Protein AF-A0A845PT17-F1 (afdb_monomer)

Secondary structure (DSSP, 8-state):
--HHHHHHHHHHHHHHHHHHHHS-GGG-TT-GGGHHHHHHHHHHHHHHHHHHHHHHHHHHTT---

Nearest PDB structures (foldseek):
  4kis-assembly3_C  TM=7.986E-01  e=6.704E+00  Listeria innocua Clip11262
  6yvd-assembly1_D  TM=7.738E-01  e=7.152E+00  Saccharomyces cerevisiae S288C
  3lss-assembly1_A  TM=8.000E-01  e=9.877E+00  Trypanosoma brucei

Structure (mmCIF, N/CA/C/O backbone):
data_AF-A0A845PT17-F1
#
_entry.id   AF-A0A845PT17-F1
#
loop_
_atom_site.group_PDB
_atom_site.id
_atom_site.type_symbol
_atom_site.label_atom_id
_atom_site.label_alt_id
_atom_site.label_comp_id
_atom_site.label_asym_id
_atom_site.label_entity_id
_atom_site.label_seq_id
_atom_site.pdbx_PDB_ins_code
_atom_site.Cartn_x
_atom_site.Cartn_y
_atom_site.Cartn_z
_atom_site.occupancy
_atom_site.B_iso_or_equiv
_atom_site.auth_seq_id
_atom_site.auth_comp_id
_atom_site.auth_asym_id
_atom_site.auth_atom_id
_atom_site.pdbx_PDB_model_num
ATOM 1 N N . MET A 1 1 ? -13.284 -5.217 9.685 1.00 75.62 1 MET A N 1
ATOM 2 C CA . MET A 1 1 ? -12.775 -3.939 9.198 1.00 75.62 1 MET A CA 1
ATOM 3 C C . MET A 1 1 ? -13.806 -2.872 9.424 1.00 75.62 1 MET A C 1
ATOM 5 O O . MET A 1 1 ? -14.801 -2.816 8.705 1.00 75.62 1 MET A O 1
ATOM 9 N N . LYS A 1 2 ? -13.560 -2.039 10.440 1.00 88.44 2 LYS A N 1
ATOM 10 C CA . LYS A 1 2 ? -14.153 -0.698 10.522 1.00 88.44 2 LYS A CA 1
ATOM 11 C C . LYS A 1 2 ? -13.947 0.020 9.182 1.00 88.44 2 LYS A C 1
ATOM 13 O O . LYS A 1 2 ? -12.971 -0.267 8.485 1.00 88.44 2 LYS A O 1
ATOM 18 N N . THR A 1 3 ? -14.839 0.943 8.827 1.00 92.12 3 THR A N 1
ATOM 19 C CA . THR A 1 3 ? -14.782 1.677 7.548 1.00 92.12 3 THR A CA 1
ATOM 20 C C . THR A 1 3 ? -13.401 2.279 7.297 1.00 92.12 3 THR A C 1
ATOM 22 O O . THR A 1 3 ? -12.874 2.132 6.202 1.00 92.12 3 THR A O 1
ATOM 25 N N . LEU A 1 4 ? -12.767 2.824 8.341 1.00 92.00 4 LEU A N 1
ATOM 26 C CA . LEU A 1 4 ? -11.400 3.344 8.292 1.00 92.00 4 LEU A CA 1
ATOM 27 C C . LEU A 1 4 ? -10.393 2.327 7.717 1.00 92.00 4 LEU A C 1
ATOM 29 O O . LEU A 1 4 ? -9.716 2.632 6.744 1.00 92.00 4 LEU A O 1
ATOM 33 N N . TYR A 1 5 ? -10.347 1.095 8.236 1.00 95.25 5 TYR A N 1
ATOM 34 C CA . TYR A 1 5 ? -9.430 0.055 7.741 1.00 95.25 5 TYR A CA 1
ATOM 35 C C . TYR A 1 5 ? -9.733 -0.365 6.297 1.00 95.25 5 TYR A C 1
ATOM 37 O O . TYR A 1 5 ? -8.811 -0.635 5.534 1.00 95.25 5 TYR A O 1
ATOM 45 N N . LYS A 1 6 ? -11.014 -0.382 5.896 1.00 95.31 6 LYS A N 1
ATOM 46 C CA . LYS A 1 6 ? -11.397 -0.691 4.508 1.00 95.31 6 LYS A CA 1
ATOM 47 C C . LYS A 1 6 ? -10.888 0.366 3.528 1.00 95.31 6 LYS A C 1
ATOM 49 O O . LYS A 1 6 ? -10.433 0.002 2.452 1.00 95.31 6 LYS A O 1
ATOM 54 N N . VAL A 1 7 ? -10.942 1.647 3.896 1.00 97.06 7 VAL A N 1
ATOM 55 C CA . VAL A 1 7 ? -10.435 2.739 3.047 1.00 97.06 7 VAL A CA 1
ATOM 56 C C . VAL A 1 7 ? -8.935 2.572 2.805 1.00 97.06 7 VAL A C 1
ATOM 58 O O . VAL A 1 7 ? -8.507 2.578 1.654 1.00 97.06 7 VAL A O 1
ATOM 61 N N . PHE A 1 8 ? -8.147 2.326 3.857 1.00 96.94 8 PHE A N 1
ATOM 62 C CA . PHE A 1 8 ? -6.709 2.066 3.707 1.00 96.94 8 PHE A CA 1
ATOM 63 C C . PHE A 1 8 ? -6.419 0.829 2.854 1.00 96.94 8 PHE A C 1
ATOM 65 O O . PHE A 1 8 ? -5.543 0.877 1.996 1.00 96.94 8 PHE A O 1
ATOM 72 N N . LEU A 1 9 ? -7.179 -0.255 3.039 1.00 97.62 9 LEU A N 1
ATOM 73 C CA . LEU A 1 9 ? -7.045 -1.458 2.217 1.00 97.62 9 LEU A CA 1
ATOM 74 C C . LEU A 1 9 ? -7.229 -1.143 0.723 1.00 97.62 9 LEU A C 1
ATOM 76 O O . LEU A 1 9 ? -6.402 -1.539 -0.093 1.00 97.62 9 LEU A O 1
ATOM 80 N N . VAL A 1 10 ? -8.285 -0.403 0.369 1.00 98.00 10 VAL A N 1
ATOM 81 C CA . VAL A 1 10 ? -8.555 -0.009 -1.023 1.00 98.00 10 VAL A CA 1
ATOM 82 C C . VAL A 1 10 ? -7.421 0.853 -1.578 1.00 98.00 10 VAL A C 1
ATOM 84 O O . VAL A 1 10 ? -6.972 0.608 -2.694 1.00 98.00 10 VAL A O 1
ATOM 87 N N . ILE A 1 11 ? -6.908 1.808 -0.797 1.00 98.00 11 ILE A N 1
ATOM 88 C CA . ILE A 1 11 ? -5.777 2.656 -1.207 1.00 98.00 11 ILE A CA 1
ATOM 89 C C . ILE A 1 11 ? -4.536 1.809 -1.521 1.00 98.00 11 ILE A C 1
ATOM 91 O O . ILE A 1 11 ? -3.929 1.993 -2.575 1.00 98.00 11 ILE A O 1
ATOM 95 N N . PHE A 1 12 ? -4.178 0.847 -0.664 1.00 98.19 12 PHE A N 1
ATOM 96 C CA . PHE A 1 12 ? -3.022 -0.017 -0.922 1.00 98.19 12 PHE A CA 1
ATOM 97 C C . PHE A 1 12 ? -3.204 -0.899 -2.162 1.00 98.19 12 PHE A C 1
ATOM 99 O O . PHE A 1 12 ? -2.261 -1.066 -2.932 1.00 98.19 12 PHE A O 1
ATOM 106 N N . ILE A 1 13 ? -4.411 -1.422 -2.398 1.00 98.31 13 ILE A N 1
ATOM 107 C CA . ILE A 1 13 ? -4.715 -2.196 -3.611 1.00 98.31 13 ILE A CA 1
ATOM 108 C C . ILE A 1 13 ? -4.553 -1.327 -4.865 1.00 98.31 13 ILE A C 1
ATOM 110 O O . ILE A 1 13 ? -3.949 -1.770 -5.842 1.00 98.31 13 ILE A O 1
ATOM 114 N N . LEU A 1 14 ? -5.034 -0.080 -4.833 1.00 98.56 14 LEU A N 1
ATOM 115 C CA . LEU A 1 14 ? -4.855 0.861 -5.940 1.00 98.56 14 LEU A CA 1
ATOM 116 C C . 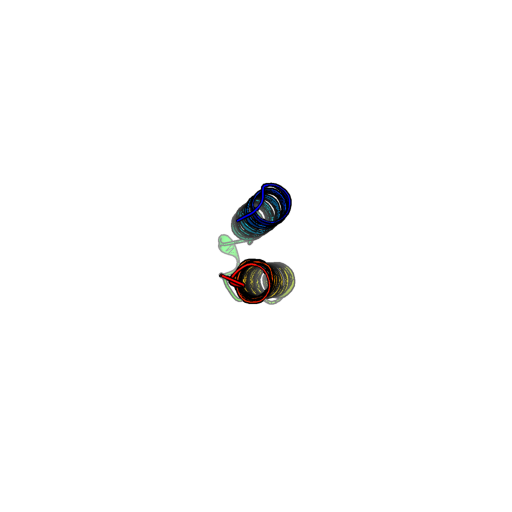LEU A 1 14 ? -3.374 1.164 -6.190 1.00 98.56 14 LEU A C 1
ATOM 118 O O . LEU A 1 14 ? -2.948 1.174 -7.341 1.00 98.56 14 LEU A O 1
ATOM 122 N N . PHE A 1 15 ? -2.571 1.344 -5.138 1.00 98.06 15 PHE A N 1
ATOM 123 C CA . PHE A 1 15 ? -1.124 1.522 -5.282 1.00 98.06 15 PHE A CA 1
ATOM 124 C C . PHE A 1 15 ? -0.443 0.318 -5.928 1.00 98.06 15 PHE A C 1
ATOM 126 O O . PHE A 1 15 ? 0.402 0.511 -6.801 1.00 98.06 15 PHE A O 1
ATOM 133 N N . ILE A 1 16 ? -0.826 -0.908 -5.570 1.00 98.62 16 ILE A N 1
ATOM 134 C CA . ILE A 1 16 ? -0.301 -2.112 -6.227 1.00 98.62 16 ILE A CA 1
ATOM 135 C C . ILE A 1 16 ? -0.663 -2.103 -7.716 1.00 98.62 16 ILE A C 1
ATOM 137 O O . ILE A 1 16 ? 0.215 -2.296 -8.554 1.00 98.62 16 ILE A O 1
ATOM 141 N N . GLY A 1 17 ? -1.9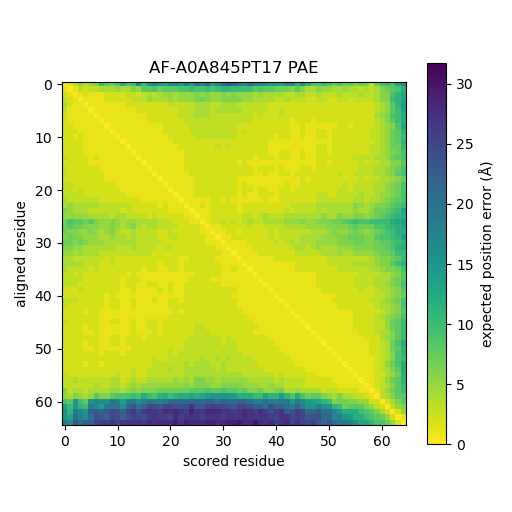23 -1.817 -8.055 1.00 98.44 17 GLY A N 1
ATOM 142 C CA . GLY A 1 17 ? -2.383 -1.760 -9.445 1.00 98.44 17 GLY A CA 1
ATOM 143 C C . GLY A 1 17 ? -1.655 -0.704 -10.282 1.00 98.44 17 GLY A C 1
ATOM 144 O O . GLY A 1 17 ? -1.184 -1.008 -11.375 1.00 98.44 17 GLY A O 1
ATOM 145 N N . ILE A 1 18 ? -1.504 0.514 -9.752 1.00 98.38 18 ILE A N 1
ATOM 146 C CA . ILE A 1 18 ? -0.799 1.613 -10.431 1.00 98.38 18 ILE A CA 1
ATOM 147 C C . ILE A 1 18 ? 0.672 1.253 -10.664 1.00 98.38 18 ILE A C 1
ATOM 149 O O . ILE A 1 18 ? 1.180 1.457 -11.763 1.00 98.38 18 ILE A O 1
ATOM 153 N N . ASN A 1 19 ? 1.356 0.688 -9.664 1.00 98.31 19 ASN A N 1
ATOM 154 C CA . ASN A 1 19 ? 2.760 0.306 -9.813 1.00 98.31 19 ASN A CA 1
ATOM 155 C C . ASN A 1 19 ? 2.940 -0.866 -10.787 1.00 98.31 19 ASN A C 1
ATOM 157 O O . ASN A 1 19 ? 3.845 -0.815 -11.610 1.00 98.31 19 ASN A O 1
ATOM 161 N N . LEU A 1 20 ? 2.070 -1.884 -10.753 1.00 98.12 20 LEU A N 1
ATOM 162 C CA . LEU A 1 20 ? 2.102 -2.990 -11.721 1.00 98.12 20 LEU A CA 1
ATOM 163 C C . LEU A 1 20 ? 1.895 -2.504 -13.159 1.00 98.12 20 LEU A C 1
ATOM 165 O O . LEU A 1 20 ? 2.542 -3.004 -14.076 1.00 98.12 20 LEU A O 1
ATOM 169 N N . TYR A 1 21 ? 1.013 -1.523 -13.354 1.00 97.75 21 TYR A N 1
ATOM 170 C CA . TYR A 1 21 ? 0.819 -0.888 -14.655 1.00 97.75 21 TYR A CA 1
ATOM 171 C C . TYR A 1 21 ? 2.047 -0.078 -15.097 1.00 97.75 21 TYR A C 1
ATOM 173 O O . TYR A 1 21 ? 2.373 -0.053 -16.279 1.00 97.75 21 TYR A O 1
ATOM 181 N N . ALA A 1 22 ? 2.736 0.567 -14.154 1.00 97.38 22 ALA A N 1
ATOM 182 C CA . ALA A 1 22 ? 3.901 1.401 -14.434 1.00 97.38 22 ALA A CA 1
ATOM 183 C C . ALA A 1 22 ? 5.191 0.610 -14.724 1.00 97.38 22 ALA A C 1
ATOM 185 O O . ALA A 1 22 ? 6.134 1.186 -15.268 1.00 97.38 22 ALA A O 1
ATOM 186 N N . ILE A 1 23 ? 5.247 -0.684 -14.384 1.00 98.12 23 ILE A N 1
ATOM 187 C CA . ILE A 1 23 ? 6.390 -1.545 -14.716 1.00 98.12 23 ILE A CA 1
ATOM 188 C C . ILE A 1 23 ? 6.571 -1.592 -16.235 1.00 98.12 23 ILE A C 1
ATOM 190 O O . ILE A 1 23 ? 5.663 -1.924 -16.998 1.00 98.12 23 ILE A O 1
ATOM 194 N N . GLN A 1 24 ? 7.790 -1.299 -16.676 1.00 96.88 24 GLN A N 1
ATOM 195 C CA . GLN A 1 24 ? 8.183 -1.356 -18.074 1.00 96.88 24 GLN A CA 1
ATOM 196 C C . GLN A 1 24 ? 8.508 -2.803 -18.461 1.00 96.88 24 GLN A C 1
ATOM 198 O O . 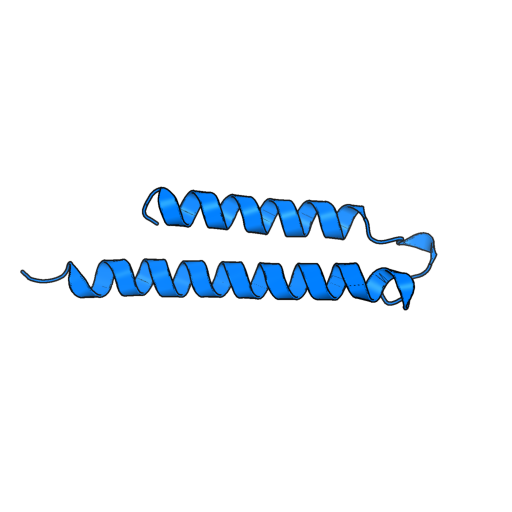GLN A 1 24 ? 9.668 -3.209 -18.513 1.00 96.88 24 GLN A O 1
ATOM 203 N N . TRP A 1 25 ? 7.469 -3.598 -18.723 1.00 96.12 25 TRP A N 1
ATOM 204 C CA . TRP A 1 25 ? 7.582 -5.043 -18.970 1.00 96.12 25 TRP A CA 1
ATOM 205 C C . TRP A 1 25 ? 8.497 -5.416 -20.147 1.00 96.12 25 TRP A C 1
ATOM 207 O O . TRP A 1 25 ? 9.075 -6.500 -20.144 1.00 96.12 25 TRP A O 1
ATOM 217 N N . TYR A 1 26 ? 8.665 -4.520 -21.125 1.00 95.62 26 TYR A N 1
ATOM 218 C CA . TYR A 1 26 ? 9.516 -4.743 -22.298 1.00 95.62 26 TYR A CA 1
ATOM 219 C C . TYR A 1 26 ? 11.022 -4.738 -21.985 1.00 95.62 26 TYR A C 1
ATOM 221 O O . TYR A 1 26 ? 11.781 -5.359 -22.722 1.00 95.62 26 TYR A O 1
ATOM 229 N N . MET A 1 27 ? 11.456 -4.089 -20.896 1.00 95.06 27 MET A N 1
ATOM 230 C CA . MET A 1 27 ? 12.862 -4.094 -20.448 1.00 95.06 27 MET A CA 1
ATOM 231 C C . MET A 1 27 ? 13.182 -5.274 -19.523 1.00 95.06 27 MET A C 1
ATOM 233 O O . MET A 1 27 ? 14.325 -5.481 -19.136 1.00 95.06 27 MET A O 1
ATOM 237 N N . GLY A 1 28 ? 12.176 -6.091 -19.200 1.00 94.62 28 GLY A N 1
ATOM 238 C CA . GLY A 1 28 ? 12.274 -7.159 -18.216 1.00 94.62 28 GLY A CA 1
ATOM 239 C C . GLY A 1 28 ? 11.726 -6.724 -16.859 1.00 94.62 28 GLY A C 1
ATOM 240 O O . GLY A 1 28 ? 11.914 -5.599 -16.399 1.00 94.62 28 GLY A O 1
ATOM 241 N N . ALA A 1 29 ? 11.022 -7.642 -16.195 1.00 92.62 29 ALA A N 1
ATOM 242 C CA . ALA A 1 29 ? 10.326 -7.342 -14.946 1.00 92.62 29 ALA A CA 1
ATOM 243 C C . ALA A 1 29 ? 11.267 -6.814 -13.848 1.00 92.62 29 ALA A C 1
ATOM 245 O O . ALA A 1 29 ? 10.885 -5.907 -13.120 1.00 92.62 29 ALA A O 1
ATOM 246 N N . PHE A 1 30 ? 12.490 -7.343 -13.757 1.00 94.31 30 PHE A N 1
ATOM 247 C CA . PHE A 1 30 ? 13.481 -7.005 -12.725 1.00 94.31 30 PHE A CA 1
ATOM 248 C C . PHE A 1 30 ? 14.608 -6.097 -13.234 1.00 94.31 30 PHE A C 1
ATOM 250 O O . PHE A 1 30 ? 15.710 -6.119 -12.689 1.00 94.31 30 PHE A O 1
ATOM 257 N N . ASP A 1 31 ? 14.343 -5.329 -14.291 1.00 96.88 31 ASP A N 1
ATOM 258 C CA . ASP A 1 31 ? 15.241 -4.258 -14.714 1.00 96.88 31 ASP A CA 1
ATOM 259 C C . ASP A 1 31 ? 15.432 -3.223 -13.588 1.00 96.88 31 ASP A C 1
ATOM 261 O O . ASP A 1 31 ? 14.523 -2.980 -12.785 1.00 96.88 31 ASP A O 1
ATOM 265 N N . GLU A 1 32 ? 16.610 -2.602 -13.523 1.00 96.62 32 GLU A N 1
ATOM 266 C CA . GLU A 1 32 ? 16.947 -1.641 -12.472 1.00 96.62 32 GLU A CA 1
ATOM 267 C C . GLU A 1 32 ? 15.971 -0.455 -12.434 1.00 96.62 32 GLU A C 1
ATOM 269 O O . GLU A 1 32 ? 15.583 -0.004 -11.350 1.00 96.62 32 GLU A O 1
ATOM 274 N N . GLU A 1 33 ? 15.466 -0.013 -13.590 1.00 94.94 33 GLU A N 1
ATOM 275 C CA . GLU A 1 33 ? 14.463 1.050 -13.666 1.00 94.94 33 GLU A CA 1
ATOM 276 C C . GLU A 1 33 ? 13.117 0.652 -13.043 1.00 94.94 33 GLU A C 1
ATOM 278 O O . GLU A 1 33 ? 12.367 1.517 -12.566 1.00 94.94 33 GLU A O 1
ATOM 283 N N . ASN A 1 34 ? 12.815 -0.650 -13.013 1.00 97.56 34 ASN A N 1
ATOM 284 C CA . ASN A 1 34 ? 11.581 -1.209 -12.467 1.00 97.56 34 ASN A CA 1
ATOM 285 C C . ASN A 1 34 ? 11.653 -1.469 -10.952 1.00 97.56 34 ASN A C 1
ATOM 287 O O . ASN A 1 34 ? 10.608 -1.586 -10.302 1.00 97.56 34 ASN A O 1
ATOM 291 N N . ASN A 1 35 ? 12.847 -1.487 -10.348 1.00 96.81 35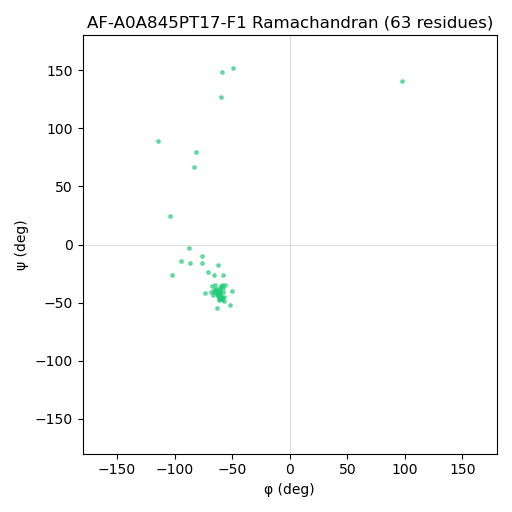 ASN A N 1
ATOM 292 C CA . ASN A 1 35 ? 13.036 -1.772 -8.918 1.00 96.81 35 ASN A CA 1
ATOM 293 C C . ASN A 1 35 ? 12.235 -0.839 -7.999 1.00 96.81 35 ASN A C 1
ATOM 295 O O . ASN A 1 35 ? 11.710 -1.275 -6.973 1.00 96.81 35 ASN A O 1
ATO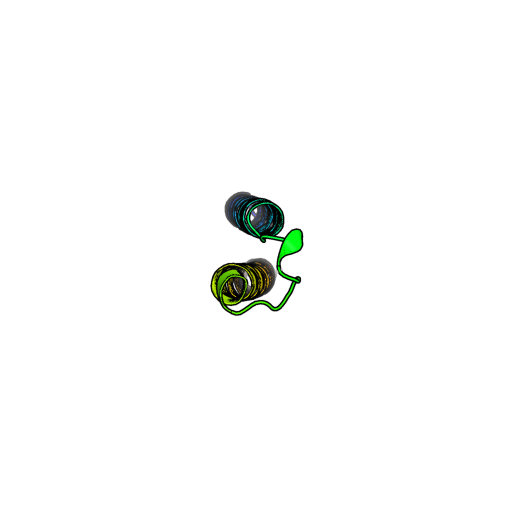M 299 N N . LYS A 1 36 ? 12.071 0.434 -8.382 1.00 97.19 36 LYS A N 1
ATOM 300 C CA . LYS A 1 36 ? 11.259 1.406 -7.628 1.00 97.19 36 LYS A CA 1
ATOM 301 C C . LYS A 1 36 ? 9.789 0.986 -7.506 1.00 97.19 36 LYS A C 1
ATOM 303 O O . LYS A 1 36 ? 9.182 1.178 -6.452 1.00 97.19 36 LYS A O 1
ATOM 308 N N . PHE A 1 37 ? 9.229 0.374 -8.551 1.00 98.00 37 PHE A N 1
ATOM 309 C CA . PHE A 1 37 ? 7.844 -0.092 -8.559 1.00 98.00 37 PHE A CA 1
ATOM 310 C C . PHE A 1 37 ? 7.692 -1.346 -7.701 1.00 98.00 37 PHE A C 1
ATOM 312 O O . PHE A 1 37 ? 6.762 -1.426 -6.901 1.00 98.00 37 PHE A O 1
ATOM 319 N N . TRP A 1 38 ? 8.645 -2.280 -7.774 1.00 97.88 38 TRP A N 1
ATOM 320 C CA . TRP A 1 38 ? 8.668 -3.455 -6.898 1.00 97.88 38 TRP A CA 1
ATOM 321 C C . TRP A 1 38 ? 8.796 -3.089 -5.424 1.00 97.88 38 TRP A C 1
ATOM 323 O O . TRP A 1 38 ? 8.066 -3.631 -4.595 1.00 97.88 38 TRP A O 1
ATOM 333 N N . PHE A 1 39 ? 9.663 -2.130 -5.097 1.00 97.94 39 PHE A N 1
ATOM 334 C CA . PHE A 1 39 ? 9.786 -1.617 -3.737 1.00 97.94 39 PHE A CA 1
ATOM 335 C C . PHE A 1 39 ? 8.467 -1.002 -3.247 1.00 97.94 39 PHE A C 1
ATOM 337 O O . PHE A 1 39 ? 8.014 -1.298 -2.140 1.00 97.94 39 PHE A O 1
ATOM 344 N N . SER A 1 40 ? 7.804 -0.201 -4.087 1.00 98.00 40 SER A N 1
ATOM 345 C CA . SER A 1 40 ? 6.497 0.382 -3.766 1.00 98.00 40 SER A CA 1
ATOM 346 C C . SER A 1 40 ? 5.412 -0.686 -3.567 1.00 98.00 40 SER A C 1
ATOM 348 O O . SER A 1 40 ? 4.661 -0.622 -2.592 1.00 98.00 40 SER A O 1
ATOM 350 N N . ILE A 1 41 ? 5.364 -1.714 -4.425 1.00 98.50 41 ILE A N 1
ATOM 351 C CA . ILE A 1 41 ? 4.444 -2.857 -4.293 1.00 98.50 41 ILE A CA 1
ATOM 352 C C . ILE A 1 41 ? 4.700 -3.601 -2.979 1.00 98.50 41 ILE A C 1
ATOM 354 O O . ILE A 1 41 ? 3.756 -3.879 -2.241 1.00 98.50 41 ILE A O 1
ATOM 358 N N . ALA A 1 42 ? 5.962 -3.881 -2.646 1.00 98.31 42 ALA A N 1
ATOM 359 C CA . ALA A 1 42 ? 6.327 -4.541 -1.396 1.00 98.31 42 ALA A CA 1
ATOM 360 C C . ALA A 1 42 ? 5.898 -3.718 -0.168 1.00 98.31 42 ALA A C 1
ATOM 362 O O . ALA A 1 42 ? 5.307 -4.261 0.768 1.00 98.31 42 ALA A O 1
ATOM 363 N N . ALA A 1 43 ? 6.110 -2.399 -0.191 1.00 98.31 43 ALA A N 1
ATOM 364 C CA . ALA A 1 43 ? 5.649 -1.500 0.864 1.00 98.31 43 ALA A CA 1
ATOM 365 C C . ALA A 1 43 ? 4.113 -1.482 0.986 1.00 98.31 43 ALA A C 1
ATOM 367 O O . ALA A 1 43 ? 3.584 -1.492 2.098 1.00 98.31 43 ALA A O 1
ATOM 368 N N . ALA A 1 44 ? 3.382 -1.516 -0.133 1.00 98.50 44 ALA A N 1
ATOM 369 C CA . ALA A 1 44 ? 1.923 -1.595 -0.128 1.00 98.50 44 ALA A CA 1
ATOM 370 C C . ALA A 1 44 ? 1.411 -2.928 0.448 1.00 98.50 44 ALA A C 1
ATOM 372 O O . ALA A 1 44 ? 0.460 -2.929 1.231 1.00 98.50 44 ALA A O 1
ATOM 373 N N . LEU A 1 45 ? 2.068 -4.051 0.138 1.00 98.50 45 LEU A N 1
ATOM 374 C CA . LEU A 1 45 ? 1.760 -5.358 0.733 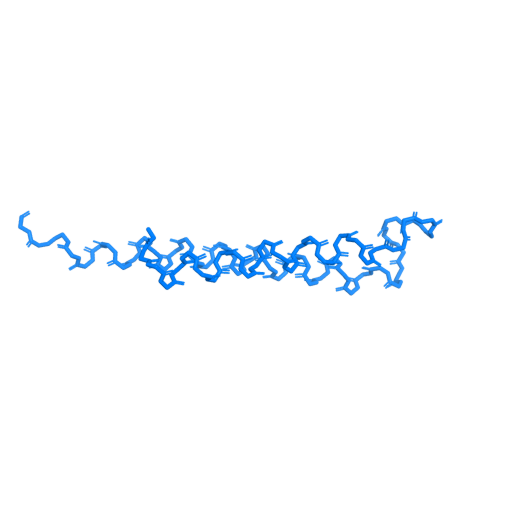1.00 98.50 45 LEU A CA 1
ATOM 375 C C . LEU A 1 45 ? 1.989 -5.362 2.251 1.00 98.50 45 LEU A C 1
ATOM 377 O O . LEU A 1 45 ? 1.137 -5.851 2.998 1.00 98.50 45 LEU A O 1
ATOM 381 N N . LEU A 1 46 ? 3.088 -4.766 2.724 1.00 98.44 46 LEU A N 1
ATOM 382 C CA . LEU A 1 46 ? 3.323 -4.569 4.159 1.00 98.44 46 LEU A CA 1
ATOM 383 C C . LEU A 1 46 ? 2.244 -3.682 4.791 1.00 98.44 46 LEU A C 1
ATOM 385 O O . LEU A 1 46 ? 1.741 -3.998 5.868 1.00 98.44 46 LEU A O 1
ATOM 389 N N . GLY A 1 47 ? 1.832 -2.615 4.107 1.00 97.88 47 GLY A N 1
ATOM 390 C CA . GLY A 1 47 ? 0.727 -1.758 4.533 1.00 97.88 47 GLY A CA 1
ATOM 391 C C . GLY A 1 47 ? -0.585 -2.526 4.714 1.00 97.88 47 GLY A C 1
ATOM 392 O O . GLY A 1 47 ? -1.241 -2.390 5.748 1.00 97.88 47 GLY A O 1
ATOM 393 N N . ILE A 1 48 ? -0.935 -3.399 3.765 1.00 98.31 48 ILE A N 1
ATOM 394 C CA . ILE A 1 48 ? -2.105 -4.287 3.864 1.00 98.31 48 ILE A CA 1
ATOM 395 C C . ILE A 1 48 ? -1.996 -5.191 5.095 1.00 98.31 48 ILE A C 1
ATOM 397 O O . ILE A 1 48 ? -2.954 -5.297 5.863 1.00 98.31 48 ILE A O 1
ATOM 401 N N . LEU A 1 49 ? -0.834 -5.807 5.320 1.00 98.19 49 LEU A N 1
ATOM 402 C CA . LEU A 1 49 ? -0.600 -6.665 6.482 1.00 98.19 49 LEU A CA 1
ATOM 403 C C . LEU A 1 49 ? -0.820 -5.899 7.795 1.00 98.19 49 LEU A C 1
ATOM 405 O O . LEU A 1 49 ? -1.533 -6.379 8.679 1.00 98.19 49 LEU A O 1
ATOM 409 N N . VAL A 1 50 ? -0.290 -4.679 7.906 1.00 97.56 50 VAL A N 1
ATOM 410 C CA . VAL A 1 50 ? -0.498 -3.815 9.078 1.00 97.56 50 VAL A CA 1
ATOM 411 C C . VAL A 1 50 ? -1.979 -3.473 9.262 1.00 97.56 50 VAL A C 1
ATOM 413 O O . VAL A 1 50 ? -2.477 -3.534 10.385 1.00 97.56 50 VAL A O 1
ATOM 416 N N . VAL A 1 51 ? -2.722 -3.186 8.188 1.00 97.19 51 VAL A N 1
ATOM 417 C CA . VAL A 1 51 ? -4.175 -2.937 8.260 1.00 97.19 51 VAL A CA 1
ATOM 418 C C . VAL A 1 51 ? -4.919 -4.128 8.872 1.00 97.19 51 VAL A C 1
ATOM 420 O O . VAL A 1 51 ? -5.808 -3.926 9.703 1.00 97.19 51 VAL A O 1
ATOM 423 N N . PHE A 1 52 ? -4.547 -5.363 8.524 1.00 95.69 52 PHE A N 1
ATOM 424 C CA . PHE A 1 52 ? -5.134 -6.561 9.129 1.00 95.69 52 PHE A CA 1
ATOM 425 C C . PHE A 1 52 ? -4.783 -6.708 10.612 1.00 95.69 52 PHE A C 1
ATOM 427 O O . PHE A 1 52 ? -5.677 -6.997 11.410 1.00 95.69 52 PHE A O 1
ATOM 434 N N . ILE A 1 53 ? -3.525 -6.465 10.996 1.00 95.69 53 ILE A N 1
ATOM 435 C CA . ILE A 1 53 ? -3.108 -6.481 12.408 1.00 95.69 53 ILE A CA 1
ATOM 436 C C . ILE A 1 53 ? -3.920 -5.459 13.208 1.00 95.69 53 ILE A C 1
ATOM 438 O O . ILE A 1 53 ? -4.472 -5.788 14.258 1.00 95.69 53 ILE A O 1
ATOM 442 N N . LEU A 1 54 ? -4.054 -4.238 12.689 1.00 94.62 54 LEU A N 1
ATOM 443 C CA . LEU A 1 54 ? -4.811 -3.176 13.343 1.00 94.62 54 LEU A CA 1
ATOM 444 C C . LEU A 1 54 ? -6.307 -3.501 13.422 1.00 94.62 54 LEU A C 1
ATOM 446 O O .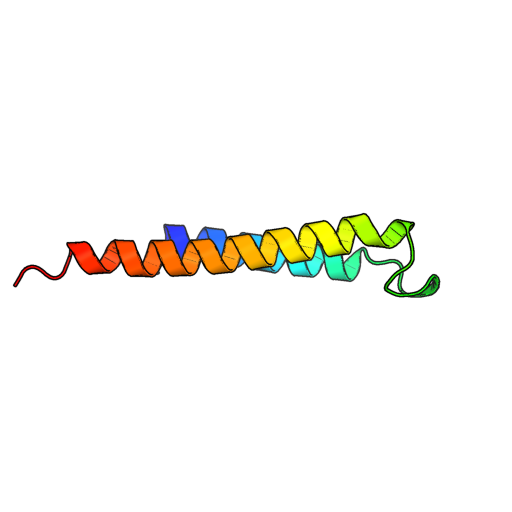 LEU A 1 54 ? -6.909 -3.273 14.47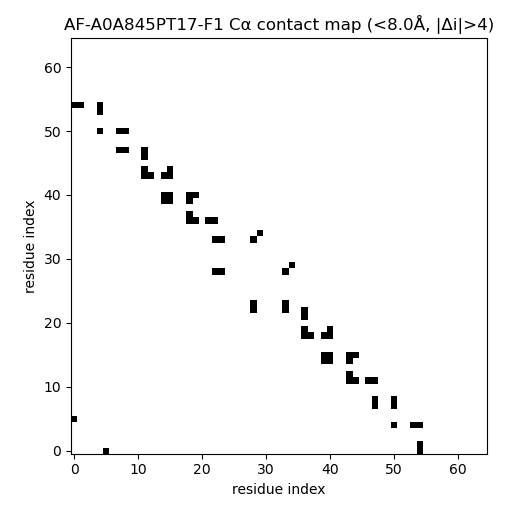1 1.00 94.62 54 LEU A O 1
ATOM 450 N N . ASP A 1 55 ? -6.919 -4.070 12.375 1.00 93.88 55 ASP A N 1
ATOM 451 C CA . ASP A 1 55 ? -8.314 -4.526 12.447 1.00 93.88 55 ASP A CA 1
ATOM 452 C C . ASP A 1 55 ? -8.485 -5.609 13.516 1.00 93.88 55 ASP A C 1
ATOM 454 O O . ASP A 1 55 ? -9.453 -5.554 14.278 1.00 93.88 55 ASP A O 1
ATOM 458 N N . TYR A 1 56 ? -7.548 -6.556 13.604 1.00 92.62 56 TYR A N 1
ATOM 459 C CA . TYR A 1 56 ? -7.568 -7.622 14.602 1.00 92.62 56 TYR A CA 1
ATOM 460 C C . TYR A 1 56 ? -7.466 -7.053 16.023 1.00 92.62 56 TYR A C 1
ATOM 462 O O . TYR A 1 56 ? -8.372 -7.263 16.833 1.00 92.62 56 TYR A O 1
ATOM 470 N N . TRP A 1 57 ? -6.447 -6.241 16.311 1.00 93.06 57 TRP A N 1
ATOM 471 C CA . TRP A 1 57 ? -6.274 -5.587 17.615 1.00 93.06 57 TRP A CA 1
ATOM 472 C C . TRP A 1 57 ? -7.454 -4.692 17.993 1.00 93.06 57 TRP A C 1
ATOM 474 O O . TRP A 1 57 ? -7.873 -4.685 19.151 1.00 93.06 57 TRP A O 1
ATOM 484 N N . SER A 1 58 ? -8.066 -4.011 17.018 1.00 90.62 58 SER A N 1
ATOM 485 C CA . SER A 1 58 ? -9.239 -3.161 17.258 1.00 90.62 58 SER A CA 1
ATOM 486 C C . SER A 1 58 ? -10.458 -3.918 17.791 1.00 90.62 58 SER A 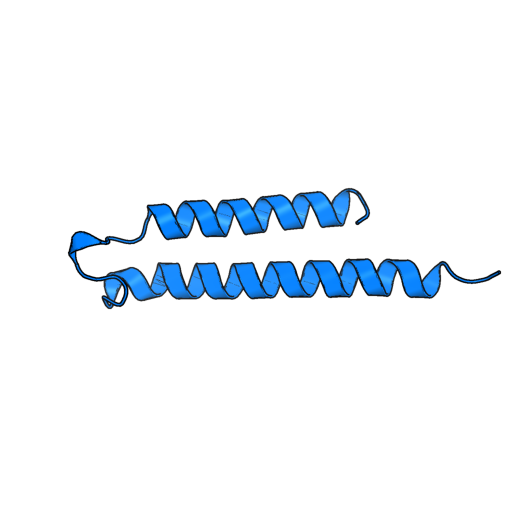C 1
ATOM 488 O O . SER A 1 58 ? -11.378 -3.288 18.310 1.00 90.62 58 SER A O 1
ATOM 490 N N . ARG A 1 59 ? -10.484 -5.249 17.647 1.00 85.69 59 ARG A N 1
ATOM 491 C CA . ARG A 1 59 ? -11.579 -6.126 18.080 1.00 85.69 59 ARG A CA 1
ATOM 492 C C . ARG A 1 59 ? -11.270 -6.855 19.383 1.00 85.69 59 ARG A C 1
ATOM 494 O O . ARG A 1 59 ? -12.205 -7.176 20.111 1.00 85.69 59 ARG A O 1
ATOM 501 N N . ILE A 1 60 ? -9.993 -7.075 19.702 1.00 85.12 60 ILE A N 1
ATOM 502 C CA . ILE A 1 60 ? -9.564 -7.765 20.930 1.00 85.12 60 ILE A CA 1
ATOM 503 C C . ILE A 1 60 ? -10.033 -7.004 22.178 1.00 85.12 60 ILE A C 1
ATOM 505 O O . ILE A 1 60 ? -10.545 -7.616 23.107 1.00 85.12 60 ILE A O 1
ATOM 509 N N . GLY A 1 61 ? -9.951 -5.670 22.176 1.00 67.31 61 GLY A N 1
ATOM 510 C CA . GLY A 1 61 ? -10.382 -4.839 23.309 1.00 67.31 61 GLY A CA 1
ATOM 511 C C . GLY A 1 61 ? -11.899 -4.657 23.462 1.00 67.31 61 GLY A C 1
ATOM 512 O O . GLY A 1 61 ? -12.341 -4.122 24.473 1.00 67.31 61 GLY A O 1
ATOM 513 N N . ILE A 1 62 ? -12.702 -5.083 22.478 1.00 63.59 62 ILE A N 1
ATOM 514 C CA . ILE A 1 62 ? -14.170 -4.921 22.483 1.00 63.59 62 ILE A CA 1
ATOM 515 C C . ILE A 1 62 ? -14.862 -6.172 23.051 1.00 63.59 62 ILE A C 1
ATOM 517 O O . ILE A 1 62 ? -16.022 -6.118 23.451 1.00 63.59 62 ILE A O 1
ATOM 521 N N . LYS A 1 63 ? -14.147 -7.297 23.172 1.00 56.25 63 LYS A N 1
ATOM 522 C CA . LYS A 1 63 ? -14.662 -8.517 23.801 1.00 56.25 63 LYS A CA 1
ATOM 523 C C . LYS A 1 63 ? -14.510 -8.444 25.330 1.00 56.25 63 LYS A C 1
ATOM 525 O O . LYS A 1 63 ? -13.727 -9.170 25.930 1.00 56.25 63 LYS A O 1
ATOM 530 N N . LYS A 1 64 ? -15.251 -7.529 25.958 1.00 51.72 64 LYS A N 1
ATOM 531 C CA . LYS A 1 64 ? -15.602 -7.599 27.384 1.00 51.72 64 LYS A CA 1
ATOM 532 C C . LYS A 1 64 ? -17.114 -7.786 27.493 1.00 51.72 64 LYS A C 1
ATOM 534 O O . LYS A 1 64 ? -17.848 -6.803 27.515 1.00 51.72 64 LYS A O 1
ATOM 539 N N . ALA A 1 65 ? -17.529 -9.049 27.496 1.00 47.50 65 ALA A N 1
ATOM 540 C CA . ALA A 1 65 ? -18.749 -9.605 28.086 1.00 47.50 65 ALA A CA 1
ATOM 541 C C . ALA A 1 65 ? -18.702 -11.124 27.890 1.00 47.50 65 ALA A C 1
ATOM 543 O O . ALA A 1 65 ? -18.458 -11.546 26.733 1.00 47.50 65 ALA A O 1
#

Solvent-accessible surface area (backbone atoms only — not comparable to full-atom values): 3692 Å² total; per-residue (Å²): 111,58,71,71,47,49,53,54,44,53,52,32,53,50,50,37,53,55,31,62,67,66,44,56,62,90,75,38,78,83,29,78,87,27,47,65,38,54,51,50,35,51,52,29,54,51,48,45,52,50,44,51,53,52,44,51,57,67,48,61,80,66,73,78,128

Foldseek 3Di:
DPPVLVVLLVVLVVLLVVLVVVQPPVVPCPPPVSVVSVVSNVVSVVSNVVSVVVVVVVVVVVPDD

Mean predicted aligned error: 4.24 Å

Organism: NCBI:txid2681556

pLDDT: mean 92.84, std 11.14, range [47.5, 98.62]

Radius of gyration: 15.94 Å; Cα contacts (8 Å, |Δi|>4): 36; chains: 1; bounding box: 36×13×50 Å

Sequence (65 aa):
MKTLYKVFLVIFILFIGINLYAIQWYMGAFDEENNKFWFSIAAALLGILVVFILDYWSRIGIKKA